Protein AF-A0A973FQQ0-F1 (afdb_monomer_lite)

pLDDT: mean 96.26, std 3.53, range [74.0, 98.56]

Radius of gyration: 12.94 Å; chains: 1; bounding box: 30×32×33 Å

Structure (mmCIF, N/CA/C/O backbone):
data_AF-A0A973FQQ0-F1
#
_entry.id   AF-A0A973FQQ0-F1
#
loop_
_atom_site.group_PDB
_atom_site.id
_atom_site.type_symbol
_atom_site.label_atom_id
_atom_site.label_alt_id
_atom_site.label_comp_id
_atom_site.label_asym_id
_atom_site.label_entity_id
_atom_site.label_seq_id
_atom_site.pdbx_PDB_ins_code
_atom_site.Cartn_x
_atom_site.Cartn_y
_atom_site.Cartn_z
_atom_site.occupancy
_atom_site.B_iso_or_equiv
_atom_site.auth_seq_id
_atom_site.auth_comp_id
_atom_site.auth_asym_id
_atom_site.auth_atom_id
_atom_site.pdbx_PDB_model_num
ATOM 1 N N . GLY A 1 1 ? 8.894 8.340 -20.173 1.00 83.81 1 GLY A N 1
ATOM 2 C CA . GLY A 1 1 ? 8.784 7.348 -19.087 1.00 83.81 1 GLY A CA 1
ATOM 3 C C . GLY A 1 1 ? 8.667 8.094 -17.779 1.00 83.81 1 GLY A C 1
ATOM 4 O O . GLY A 1 1 ? 9.074 9.244 -17.751 1.00 83.81 1 GLY A O 1
ATOM 5 N N . GLU A 1 2 ? 8.101 7.472 -16.753 1.00 94.75 2 GLU A N 1
ATOM 6 C CA . GLU A 1 2 ? 8.038 8.005 -15.383 1.00 94.75 2 GLU A CA 1
ATOM 7 C C . GLU A 1 2 ? 9.074 7.248 -14.537 1.00 94.75 2 GLU A C 1
ATOM 9 O O . GLU A 1 2 ? 9.228 6.032 -14.689 1.00 94.75 2 GLU A O 1
ATOM 14 N N . SER A 1 3 ? 9.821 7.953 -13.695 1.00 96.75 3 SER A N 1
ATOM 15 C CA . SER A 1 3 ? 10.741 7.348 -12.731 1.00 96.75 3 SER A CA 1
ATOM 16 C C . SER A 1 3 ? 9.987 6.749 -11.540 1.00 96.75 3 SER A C 1
ATOM 18 O O . SER A 1 3 ? 8.823 7.055 -11.287 1.00 96.75 3 SER A O 1
ATOM 20 N N . LEU A 1 4 ? 10.664 5.898 -10.762 1.00 95.69 4 LEU A N 1
ATOM 21 C CA . LEU A 1 4 ? 10.073 5.345 -9.541 1.00 95.69 4 LEU A CA 1
ATOM 22 C C . LEU A 1 4 ? 9.701 6.444 -8.537 1.00 95.69 4 LEU A C 1
ATOM 24 O O . LEU A 1 4 ? 8.630 6.370 -7.952 1.00 95.69 4 LEU A O 1
ATOM 28 N N . ALA A 1 5 ? 10.558 7.452 -8.368 1.00 96.62 5 ALA A N 1
ATOM 29 C CA . ALA A 1 5 ? 10.327 8.545 -7.428 1.00 96.62 5 ALA A CA 1
ATOM 30 C C . ALA A 1 5 ? 9.127 9.418 -7.834 1.00 96.62 5 ALA A C 1
ATOM 32 O O . ALA A 1 5 ? 8.315 9.772 -6.985 1.00 96.62 5 ALA A O 1
ATOM 33 N N . GLU A 1 6 ? 8.978 9.722 -9.129 1.00 98.12 6 GLU A N 1
ATOM 34 C CA . GLU A 1 6 ? 7.809 10.456 -9.639 1.00 98.12 6 GLU A CA 1
ATOM 35 C C . GLU A 1 6 ? 6.514 9.662 -9.421 1.00 98.12 6 GLU A C 1
ATOM 37 O O . GLU A 1 6 ? 5.520 10.214 -8.944 1.00 98.12 6 GLU A O 1
ATOM 42 N N . ALA A 1 7 ? 6.541 8.354 -9.703 1.00 97.75 7 ALA A N 1
ATOM 43 C CA . ALA A 1 7 ? 5.401 7.478 -9.464 1.00 97.75 7 ALA A CA 1
ATOM 44 C C . ALA A 1 7 ? 5.050 7.401 -7.970 1.00 97.75 7 ALA A C 1
ATOM 46 O O . ALA A 1 7 ? 3.880 7.525 -7.612 1.00 97.75 7 ALA A O 1
ATOM 47 N N . ASP A 1 8 ? 6.049 7.220 -7.106 1.00 97.88 8 ASP A N 1
ATOM 48 C CA . ASP A 1 8 ? 5.896 7.123 -5.652 1.00 97.88 8 ASP A CA 1
ATOM 49 C C . ASP A 1 8 ? 5.274 8.387 -5.053 1.00 97.88 8 ASP A C 1
ATOM 51 O O . ASP A 1 8 ? 4.281 8.297 -4.329 1.00 97.88 8 ASP A O 1
ATOM 55 N N . ALA A 1 9 ? 5.764 9.567 -5.446 1.00 97.75 9 ALA A N 1
ATOM 56 C CA . ALA A 1 9 ? 5.192 10.844 -5.026 1.00 97.75 9 ALA A CA 1
ATOM 57 C C . ALA A 1 9 ? 3.723 10.971 -5.461 1.00 97.75 9 ALA A C 1
ATOM 59 O O . ALA A 1 9 ? 2.831 11.185 -4.639 1.00 97.75 9 ALA A O 1
ATOM 60 N N . ARG A 1 10 ? 3.439 10.738 -6.749 1.00 98.12 10 ARG A N 1
ATOM 61 C CA . ARG A 1 10 ? 2.082 10.844 -7.304 1.00 98.12 10 ARG A CA 1
ATOM 62 C C . ARG A 1 10 ? 1.099 9.866 -6.653 1.00 98.12 10 ARG A C 1
ATOM 64 O O . ARG A 1 10 ? -0.069 10.206 -6.446 1.00 98.12 10 ARG A O 1
ATOM 71 N N . ILE A 1 11 ? 1.538 8.638 -6.382 1.00 98.31 11 ILE A N 1
ATOM 72 C CA . ILE A 1 11 ? 0.708 7.585 -5.784 1.00 98.31 11 ILE A CA 1
ATOM 73 C C . ILE A 1 11 ? 0.495 7.851 -4.295 1.00 98.31 11 ILE A C 1
ATOM 75 O O . ILE A 1 11 ? -0.631 7.698 -3.828 1.00 98.31 11 ILE A O 1
ATOM 79 N N . SER A 1 12 ? 1.519 8.312 -3.577 1.00 97.19 12 SER A N 1
ATOM 80 C CA . SER A 1 12 ? 1.401 8.723 -2.176 1.00 97.19 12 SER A CA 1
ATOM 81 C C . SER A 1 12 ? 0.412 9.878 -2.013 1.00 97.19 12 SER A C 1
ATOM 83 O O . SER A 1 12 ? -0.481 9.800 -1.171 1.00 97.19 12 SER A O 1
ATOM 85 N N . ASP A 1 13 ? 0.470 10.890 -2.881 1.00 98.12 13 ASP A N 1
ATOM 86 C CA . ASP A 1 13 ? -0.483 12.005 -2.871 1.00 98.12 13 ASP A CA 1
ATOM 87 C C . ASP A 1 13 ? -1.919 11.547 -3.152 1.00 98.12 13 ASP A C 1
ATOM 89 O O . ASP A 1 13 ? -2.874 12.029 -2.539 1.00 98.12 13 ASP A O 1
ATOM 93 N N . ALA A 1 14 ? -2.104 10.624 -4.100 1.00 98.19 14 ALA A N 1
ATOM 94 C CA . ALA A 1 14 ? -3.415 10.036 -4.374 1.00 98.19 14 ALA A CA 1
ATOM 95 C C . ALA A 1 14 ? -3.921 9.202 -3.191 1.00 98.19 14 ALA A C 1
ATOM 97 O O . ALA A 1 14 ? -5.097 9.284 -2.840 1.00 98.19 14 ALA A O 1
ATOM 98 N N . TRP A 1 15 ? -3.034 8.439 -2.555 1.00 97.19 15 TRP A N 1
ATOM 99 C CA . TRP A 1 15 ? -3.350 7.619 -1.395 1.00 97.19 15 TRP A CA 1
ATOM 100 C C . TRP A 1 15 ? -3.804 8.464 -0.202 1.00 97.19 15 TRP A C 1
ATOM 102 O O . TRP A 1 15 ? -4.862 8.196 0.362 1.00 97.19 15 TRP A O 1
ATOM 112 N N . GLN A 1 16 ? -3.076 9.535 0.128 1.00 96.75 16 GLN A N 1
ATOM 113 C CA . GLN A 1 16 ? -3.452 10.441 1.219 1.00 96.75 16 GLN A CA 1
ATOM 114 C C . GLN A 1 16 ? -4.788 11.146 0.958 1.00 96.75 16 GLN A C 1
ATOM 116 O O . GLN A 1 16 ? -5.619 11.241 1.862 1.00 96.75 16 GLN A O 1
ATOM 121 N N . ARG A 1 17 ? -5.042 11.581 -0.284 1.00 97.81 17 ARG A N 1
ATOM 122 C CA . ARG A 1 17 ? -6.341 12.161 -0.664 1.00 97.81 17 ARG A CA 1
ATOM 123 C C . ARG A 1 17 ? -7.488 11.172 -0.474 1.00 97.81 17 ARG A C 1
ATOM 125 O O . ARG A 1 17 ? -8.487 11.529 0.140 1.00 97.81 17 ARG A O 1
ATOM 132 N N . LEU A 1 18 ? -7.320 9.922 -0.911 1.00 96.88 18 LEU A N 1
ATOM 133 C CA . LEU A 1 18 ? -8.331 8.874 -0.736 1.00 96.88 18 LEU A CA 1
ATOM 134 C C . LEU A 1 18 ? -8.624 8.582 0.740 1.00 96.88 18 LEU A C 1
ATOM 136 O O . LEU A 1 18 ? -9.787 8.430 1.1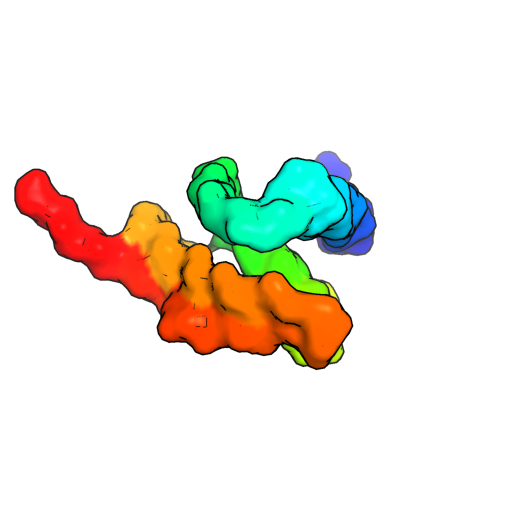09 1.00 96.88 18 LEU A O 1
ATOM 140 N N . LEU A 1 19 ? -7.591 8.519 1.587 1.00 95.25 19 LEU A N 1
ATOM 141 C CA . LEU A 1 19 ? -7.767 8.326 3.028 1.00 95.25 19 LEU A CA 1
ATOM 142 C C . LEU A 1 19 ? -8.545 9.480 3.665 1.00 95.25 19 LEU A C 1
ATOM 144 O O . LEU A 1 19 ? -9.420 9.240 4.494 1.00 95.25 19 LEU A O 1
ATOM 148 N N . HIS A 1 20 ? -8.257 10.716 3.255 1.00 96.19 20 HIS A N 1
ATOM 149 C CA . HIS A 1 20 ? -8.957 11.896 3.749 1.00 96.19 20 HIS A CA 1
ATOM 150 C C . HIS A 1 20 ? -10.429 11.917 3.307 1.00 96.19 20 HIS A C 1
ATOM 152 O O . HIS A 1 20 ? -11.326 11.980 4.149 1.00 96.19 20 HIS A O 1
ATOM 158 N N . GLU A 1 21 ? -10.682 11.796 2.001 1.00 97.56 21 GLU A N 1
ATOM 159 C CA . GLU A 1 21 ? -12.014 11.908 1.388 1.00 97.56 21 GLU A CA 1
ATOM 160 C C . GLU A 1 21 ? -12.970 10.774 1.794 1.00 97.56 21 GLU A C 1
ATOM 162 O O . GLU A 1 21 ? -14.187 10.963 1.805 1.00 97.56 21 GLU A O 1
ATOM 167 N N . HIS A 1 22 ? -12.441 9.602 2.161 1.00 96.31 22 HIS A N 1
ATOM 168 C CA . HIS A 1 22 ? -13.233 8.414 2.495 1.00 96.31 22 HIS A CA 1
ATOM 169 C C . HIS A 1 22 ? -13.054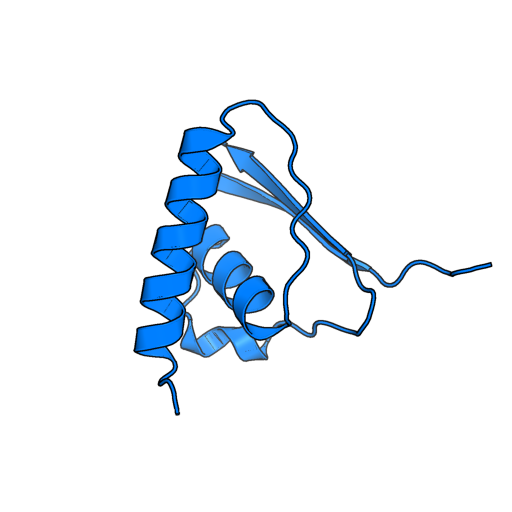 7.936 3.943 1.00 96.31 22 HIS A C 1
ATOM 171 O O . HIS A 1 22 ? -13.193 6.744 4.233 1.00 96.31 22 HIS A O 1
ATOM 177 N N . THR A 1 23 ? -12.772 8.858 4.867 1.00 94.94 23 THR A N 1
ATOM 178 C CA . THR A 1 23 ? -12.617 8.553 6.299 1.00 94.94 23 THR A CA 1
ATOM 179 C C . THR A 1 23 ? -13.837 7.795 6.846 1.00 94.94 23 THR A C 1
ATOM 181 O O . THR A 1 23 ? -14.978 8.227 6.688 1.00 94.94 23 THR A O 1
ATOM 184 N N . GLY A 1 24 ? -13.603 6.649 7.497 1.00 94.56 24 GLY A N 1
ATOM 185 C CA . GLY A 1 24 ? -14.658 5.788 8.056 1.00 94.56 24 GLY A CA 1
ATOM 186 C C . GLY A 1 24 ? -15.443 4.964 7.023 1.00 94.56 24 GLY A C 1
ATOM 187 O O . GLY A 1 24 ? -16.338 4.208 7.398 1.00 94.56 24 GLY A O 1
ATOM 188 N N . GLY A 1 25 ? -15.115 5.093 5.735 1.00 95.81 25 GLY A N 1
ATOM 189 C CA . GLY A 1 25 ? -15.760 4.378 4.640 1.00 95.81 25 GLY A CA 1
ATOM 190 C C . GLY A 1 25 ? -15.046 3.093 4.216 1.00 95.81 25 GLY A C 1
ATOM 191 O O . GLY A 1 25 ? -14.052 2.656 4.796 1.00 95.81 25 GLY A O 1
ATOM 192 N N . ARG A 1 26 ? -15.565 2.486 3.144 1.00 96.88 26 ARG A N 1
ATOM 193 C CA . ARG A 1 26 ? -14.938 1.373 2.423 1.00 96.88 26 ARG A CA 1
ATOM 194 C C . ARG A 1 26 ? -14.928 1.695 0.937 1.00 96.88 26 ARG A C 1
ATOM 196 O O . ARG A 1 26 ? -15.985 1.922 0.357 1.00 96.88 26 ARG A O 1
ATOM 203 N N . ILE A 1 27 ? -13.748 1.656 0.333 1.00 96.81 27 ILE A N 1
ATOM 204 C CA . ILE A 1 27 ? -13.556 1.930 -1.092 1.00 96.81 27 ILE A CA 1
ATOM 205 C C . ILE A 1 27 ? -12.970 0.720 -1.813 1.00 96.81 27 ILE A C 1
ATOM 207 O O . ILE A 1 27 ? -12.251 -0.085 -1.221 1.00 96.81 27 ILE A O 1
ATOM 211 N N . LEU A 1 28 ? -13.285 0.607 -3.101 1.00 97.50 28 LEU A N 1
ATOM 212 C CA . LEU A 1 28 ? -12.668 -0.342 -4.021 1.00 97.50 28 LEU A CA 1
ATOM 213 C C . LEU A 1 28 ? -11.854 0.445 -5.046 1.00 97.50 28 LEU A C 1
ATOM 215 O O . LEU A 1 28 ? -12.368 1.375 -5.660 1.00 97.50 28 LEU A O 1
ATOM 219 N N . ILE A 1 29 ? -10.598 0.049 -5.241 1.00 97.88 29 ILE A N 1
ATOM 220 C CA . ILE A 1 29 ? -9.680 0.692 -6.181 1.00 97.88 29 ILE A CA 1
ATOM 221 C C . ILE A 1 29 ? -9.267 -0.341 -7.226 1.00 97.88 29 ILE A C 1
ATOM 223 O O . ILE A 1 29 ? -8.694 -1.374 -6.885 1.00 97.88 29 ILE A O 1
ATOM 227 N N . ALA A 1 30 ? -9.536 -0.052 -8.498 1.00 97.81 30 ALA A N 1
ATOM 228 C CA . ALA A 1 30 ? -9.018 -0.823 -9.623 1.00 97.81 30 ALA A CA 1
ATOM 229 C C . ALA A 1 30 ? -7.773 -0.121 -10.176 1.00 97.81 30 ALA A C 1
ATOM 231 O O . ALA A 1 30 ? -7.833 1.037 -10.586 1.00 97.81 30 ALA A O 1
ATOM 232 N N . THR A 1 31 ? -6.629 -0.799 -10.147 1.00 97.81 31 THR A N 1
ATOM 233 C CA . THR A 1 31 ? -5.350 -0.226 -10.578 1.00 97.81 31 THR A CA 1
ATOM 234 C C . THR A 1 31 ? -4.364 -1.325 -10.988 1.00 97.81 31 THR A C 1
ATOM 236 O O . THR A 1 31 ? -4.745 -2.481 -11.171 1.00 97.81 31 THR A O 1
ATOM 239 N N . HIS A 1 32 ? -3.097 -0.962 -11.169 1.00 97.31 32 HIS A N 1
ATOM 240 C CA . HIS A 1 32 ? -2.020 -1.845 -11.606 1.00 97.31 32 HIS A CA 1
ATOM 241 C C . HIS A 1 32 ? -1.121 -2.285 -10.441 1.00 97.31 32 HIS A C 1
ATOM 243 O O . HIS A 1 32 ? -1.220 -1.775 -9.325 1.00 97.31 32 HIS A O 1
ATOM 249 N N . ALA A 1 33 ? -0.192 -3.206 -10.716 1.00 98.12 33 ALA A N 1
ATOM 250 C CA . ALA A 1 33 ? 0.728 -3.735 -9.712 1.00 98.12 33 ALA A CA 1
ATOM 251 C C . ALA A 1 33 ? 1.537 -2.632 -9.007 1.00 98.12 33 ALA A C 1
ATOM 253 O O . ALA A 1 33 ? 1.527 -2.575 -7.783 1.00 98.12 33 ALA A O 1
ATOM 254 N N . THR A 1 34 ? 2.178 -1.722 -9.753 1.00 97.81 34 THR A N 1
ATOM 255 C CA . THR A 1 34 ? 3.065 -0.699 -9.168 1.00 97.81 34 THR A CA 1
ATOM 256 C C . THR A 1 34 ? 2.361 0.188 -8.126 1.00 97.81 34 THR A C 1
ATOM 258 O O . THR A 1 34 ? 2.882 0.284 -7.017 1.00 97.81 34 THR A O 1
ATOM 261 N N . PRO A 1 35 ? 1.170 0.772 -8.388 1.00 98.31 35 PRO A N 1
ATOM 262 C CA . PRO A 1 35 ? 0.416 1.474 -7.348 1.00 98.31 35 PRO A CA 1
ATOM 263 C C . PRO A 1 35 ? 0.085 0.635 -6.118 1.00 98.31 35 PRO A C 1
ATOM 265 O O . PRO A 1 35 ? 0.246 1.123 -5.004 1.00 98.31 35 PRO A O 1
ATOM 268 N N . ILE A 1 36 ? -0.320 -0.627 -6.290 1.00 98.50 36 ILE A N 1
ATOM 269 C CA . ILE A 1 36 ? -0.629 -1.504 -5.149 1.00 98.50 36 ILE A CA 1
ATOM 270 C C . ILE A 1 36 ? 0.625 -1.737 -4.301 1.00 98.50 36 ILE A C 1
ATOM 272 O O . ILE A 1 36 ? 0.571 -1.627 -3.079 1.00 98.50 36 ILE A O 1
ATOM 276 N N . GLN A 1 37 ? 1.762 -2.026 -4.937 1.00 98.56 37 GLN A N 1
ATOM 277 C CA . GLN A 1 37 ? 3.019 -2.280 -4.234 1.00 98.56 37 GLN A CA 1
ATOM 278 C C . GLN A 1 37 ? 3.516 -1.040 -3.479 1.00 98.56 37 GLN A C 1
ATOM 280 O O . GLN A 1 37 ? 3.974 -1.162 -2.347 1.00 98.56 37 GLN A O 1
ATOM 285 N N . LEU A 1 38 ? 3.404 0.149 -4.079 1.00 98.44 38 LEU A N 1
ATOM 286 C CA . LEU A 1 38 ? 3.819 1.402 -3.443 1.00 98.44 38 LEU A CA 1
ATOM 287 C C . LEU A 1 38 ? 2.910 1.779 -2.269 1.00 98.44 38 LEU A C 1
ATOM 289 O O . LEU A 1 38 ? 3.411 2.152 -1.213 1.00 98.44 38 LEU A O 1
ATOM 293 N N . VAL A 1 39 ? 1.593 1.577 -2.393 1.00 98.19 39 VAL A N 1
ATOM 294 C CA . VAL A 1 39 ? 0.663 1.748 -1.264 1.00 98.19 39 VAL A CA 1
ATOM 295 C C . VAL A 1 39 ? 0.977 0.767 -0.133 1.00 98.19 39 VAL A C 1
ATOM 297 O O . VAL A 1 39 ? 0.914 1.158 1.030 1.00 98.19 39 VAL A O 1
ATOM 300 N N . LEU A 1 40 ? 1.352 -0.482 -0.437 1.00 98.12 40 LEU A N 1
ATOM 301 C CA . LEU A 1 40 ? 1.795 -1.442 0.581 1.00 98.12 40 LEU A CA 1
ATOM 302 C C . LEU A 1 40 ? 3.075 -0.979 1.282 1.00 98.12 40 LEU A C 1
ATOM 304 O O . LEU A 1 40 ? 3.125 -1.030 2.509 1.00 98.12 40 LEU A O 1
ATOM 308 N N . CYS A 1 41 ? 4.074 -0.493 0.537 1.00 97.56 41 CYS A N 1
ATOM 309 C CA . CYS A 1 41 ? 5.286 0.066 1.136 1.00 97.56 41 CYS A CA 1
ATOM 310 C C . CYS A 1 41 ? 4.960 1.248 2.057 1.00 97.56 41 CYS A C 1
ATOM 312 O O . CYS A 1 41 ? 5.294 1.204 3.239 1.00 97.56 41 CYS A O 1
ATOM 314 N N . ALA A 1 42 ? 4.222 2.243 1.557 1.00 96.19 42 ALA A N 1
ATOM 315 C CA . ALA A 1 42 ? 3.836 3.422 2.329 1.00 96.19 42 ALA A CA 1
ATOM 316 C C . ALA A 1 42 ? 3.013 3.066 3.581 1.00 96.19 42 ALA A C 1
ATOM 318 O O . ALA A 1 42 ? 3.246 3.610 4.657 1.00 96.19 42 ALA A O 1
ATOM 319 N N . SER A 1 43 ? 2.080 2.116 3.466 1.00 96.19 43 SER A N 1
ATOM 320 C CA . SER A 1 43 ? 1.213 1.695 4.578 1.00 96.19 43 SER A CA 1
ATOM 321 C C . SER A 1 43 ? 1.953 0.914 5.668 1.00 96.19 43 SER A C 1
ATOM 323 O O . SER A 1 43 ? 1.477 0.861 6.800 1.00 96.19 43 SER A O 1
ATOM 325 N N . LEU A 1 44 ? 3.090 0.296 5.334 1.00 95.06 44 LEU A N 1
ATOM 326 C CA . LEU A 1 44 ? 3.900 -0.522 6.241 1.00 95.06 44 LEU A CA 1
ATOM 327 C C . LEU A 1 44 ? 5.213 0.156 6.663 1.00 95.06 44 LEU A C 1
ATOM 329 O O . LEU A 1 44 ? 6.000 -0.455 7.383 1.00 95.06 44 LEU A O 1
ATOM 333 N N . GLY A 1 45 ? 5.457 1.395 6.226 1.00 94.50 45 GLY A N 1
ATOM 334 C CA . GLY A 1 45 ? 6.698 2.120 6.511 1.00 94.50 45 GLY A CA 1
ATOM 335 C C . GLY A 1 45 ? 7.938 1.506 5.851 1.00 94.50 45 GLY A C 1
ATOM 336 O O . GLY A 1 45 ? 9.029 1.601 6.407 1.00 94.50 45 GLY A O 1
ATOM 337 N N . LEU A 1 46 ? 7.772 0.849 4.700 1.00 96.56 46 LEU A N 1
ATOM 338 C CA . LEU A 1 46 ? 8.866 0.277 3.909 1.00 96.56 46 LEU A CA 1
ATOM 339 C C . LEU A 1 46 ? 9.342 1.272 2.849 1.00 96.56 46 LEU A C 1
ATOM 341 O O . LEU A 1 46 ? 8.568 2.103 2.371 1.00 96.56 46 LEU A O 1
ATOM 345 N N . ASP A 1 47 ? 10.592 1.126 2.418 1.00 96.88 47 ASP A N 1
ATOM 346 C CA . ASP A 1 47 ? 11.135 1.904 1.305 1.00 96.88 47 ASP A CA 1
ATOM 347 C C . ASP A 1 47 ? 10.436 1.511 -0.018 1.00 96.88 47 ASP A C 1
ATOM 349 O O . ASP A 1 47 ? 10.154 0.333 -0.279 1.00 96.88 47 ASP A O 1
ATOM 353 N N . SER A 1 48 ? 10.150 2.481 -0.892 1.00 97.12 48 SER A N 1
ATOM 354 C CA . SER A 1 48 ? 9.539 2.234 -2.206 1.00 97.12 48 SER A CA 1
ATOM 355 C C . SER A 1 48 ? 10.447 1.420 -3.142 1.00 97.12 48 SER A C 1
ATOM 357 O O . SER A 1 48 ? 9.972 0.725 -4.054 1.00 97.12 48 SER A O 1
ATOM 359 N N . ALA A 1 49 ? 11.755 1.397 -2.882 1.00 96.69 49 ALA A N 1
ATOM 360 C CA . ALA A 1 49 ? 12.705 0.493 -3.514 1.00 96.69 49 ALA A CA 1
ATOM 361 C C . ALA A 1 49 ? 12.438 -0.983 -3.174 1.00 96.69 49 ALA A C 1
ATOM 363 O O . ALA A 1 49 ? 12.784 -1.848 -3.976 1.00 96.69 49 ALA A O 1
ATOM 364 N N . GLU A 1 50 ? 11.773 -1.301 -2.058 1.00 97.62 50 GLU A N 1
ATOM 365 C CA . GLU A 1 50 ? 11.433 -2.675 -1.658 1.00 97.62 50 GLU A CA 1
ATOM 366 C C . GLU A 1 50 ? 10.147 -3.213 -2.303 1.00 97.62 50 GLU A C 1
ATOM 368 O O . GLU A 1 50 ? 9.801 -4.382 -2.120 1.00 97.62 50 GLU A O 1
ATOM 373 N N . ARG A 1 51 ? 9.451 -2.408 -3.119 1.00 97.12 51 ARG A N 1
ATOM 374 C CA . ARG A 1 51 ? 8.151 -2.763 -3.721 1.00 97.12 51 ARG A CA 1
ATOM 375 C C . ARG A 1 51 ? 8.153 -4.094 -4.488 1.00 97.12 51 ARG A C 1
ATOM 377 O O . ARG A 1 51 ? 7.124 -4.756 -4.590 1.00 97.12 51 ARG A O 1
ATOM 384 N N . TRP A 1 52 ? 9.305 -4.493 -5.037 1.00 95.31 52 TRP A N 1
ATOM 385 C CA . TRP A 1 52 ? 9.472 -5.722 -5.824 1.00 95.31 52 TRP A CA 1
ATOM 386 C C . TRP A 1 52 ? 9.279 -6.997 -4.995 1.00 95.31 52 TRP A C 1
ATOM 388 O O . TRP A 1 52 ? 9.042 -8.058 -5.568 1.00 95.31 52 TRP A O 1
ATOM 398 N N . ARG A 1 53 ? 9.344 -6.900 -3.659 1.00 96.56 53 ARG A N 1
ATOM 399 C CA . ARG A 1 53 ? 9.083 -8.016 -2.737 1.00 96.56 53 ARG A CA 1
ATOM 400 C C . ARG A 1 53 ? 7.608 -8.435 -2.737 1.00 96.56 53 ARG A C 1
ATOM 402 O O . ARG A 1 53 ? 7.287 -9.539 -2.306 1.00 96.56 53 ARG A O 1
ATOM 409 N N . TRP A 1 54 ? 6.717 -7.587 -3.253 1.00 96.69 54 TRP A N 1
ATOM 410 C CA . TRP A 1 54 ? 5.285 -7.846 -3.351 1.00 96.69 54 TRP A CA 1
ATOM 411 C C . TRP A 1 54 ? 4.909 -8.350 -4.745 1.00 96.69 54 TRP A C 1
ATOM 413 O O . TRP A 1 54 ? 4.918 -7.598 -5.722 1.00 96.69 54 TRP A O 1
ATOM 423 N N . ARG A 1 55 ? 4.515 -9.620 -4.854 1.00 97.56 55 ARG A N 1
ATOM 424 C CA . ARG A 1 55 ? 3.890 -10.143 -6.076 1.00 97.56 55 ARG A CA 1
ATOM 425 C C . ARG A 1 55 ? 2.427 -9.707 -6.132 1.00 97.56 55 ARG A C 1
ATOM 427 O O . ARG A 1 55 ? 1.712 -9.900 -5.156 1.00 97.56 55 ARG A O 1
ATOM 434 N N . ILE A 1 56 ? 1.997 -9.170 -7.274 1.00 98.44 56 ILE A N 1
ATOM 435 C CA . ILE A 1 56 ? 0.598 -8.830 -7.564 1.00 98.44 56 ILE A CA 1
ATOM 436 C C . ILE A 1 56 ? 0.215 -9.505 -8.881 1.00 98.44 56 ILE A C 1
ATOM 438 O O . ILE A 1 56 ? 0.754 -9.168 -9.937 1.00 98.44 56 ILE A O 1
ATOM 442 N N . ASP A 1 57 ? -0.683 -10.477 -8.807 1.00 98.00 57 ASP A N 1
ATOM 443 C CA . ASP A 1 57 ? -1.178 -11.242 -9.941 1.00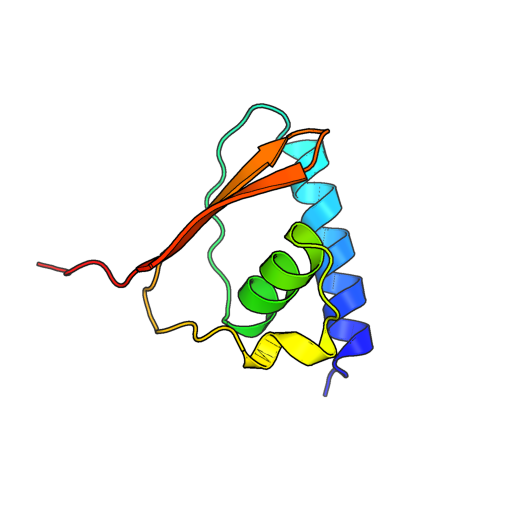 98.00 57 ASP A CA 1
ATOM 444 C C . ASP A 1 57 ? -2.437 -10.598 -10.533 1.00 98.00 57 ASP A C 1
ATOM 446 O O . ASP A 1 57 ? -3.145 -9.812 -9.895 1.00 98.00 57 ASP A O 1
ATOM 450 N N . LEU A 1 58 ? -2.715 -10.922 -11.794 1.00 96.50 58 LEU A N 1
ATOM 451 C CA . LEU A 1 58 ? -3.878 -10.404 -12.508 1.00 96.50 58 LEU A CA 1
ATOM 452 C C . LEU A 1 58 ? -5.177 -10.863 -11.839 1.00 96.50 58 LEU A C 1
ATOM 454 O O . LEU A 1 58 ? -5.328 -12.030 -11.484 1.00 96.50 58 LEU A O 1
ATOM 458 N N . GLY A 1 59 ? -6.119 -9.933 -11.684 1.00 96.06 59 GLY A N 1
ATOM 459 C CA . GLY A 1 59 ? -7.403 -10.202 -11.033 1.00 96.06 59 GLY A CA 1
ATOM 460 C C . GLY A 1 59 ? -7.306 -10.453 -9.526 1.00 96.06 59 GLY A C 1
ATOM 461 O O . GLY A 1 59 ? -8.304 -10.834 -8.922 1.00 96.06 59 GLY A O 1
ATOM 462 N N . SER A 1 60 ? -6.134 -10.256 -8.916 1.00 97.94 60 SER A N 1
ATOM 463 C CA . SER A 1 60 ? -5.965 -10.420 -7.476 1.00 97.94 60 SER A CA 1
ATOM 464 C C . SER A 1 60 ? -6.588 -9.277 -6.671 1.00 97.94 60 SER A C 1
ATOM 466 O O . SER A 1 60 ? -6.765 -8.157 -7.154 1.00 97.94 60 SER A O 1
ATOM 468 N N . LEU A 1 61 ? -6.902 -9.573 -5.411 1.00 98.19 61 LEU A N 1
ATOM 469 C CA . LEU A 1 61 ? -7.370 -8.626 -4.412 1.00 98.19 61 LEU A CA 1
ATOM 470 C C . LEU A 1 61 ? -6.314 -8.444 -3.318 1.00 98.19 61 LEU A C 1
ATOM 472 O O . LEU A 1 61 ? -5.765 -9.412 -2.785 1.00 98.19 61 LEU A O 1
ATOM 476 N N . THR A 1 62 ? -6.094 -7.186 -2.946 1.00 98.56 62 THR A N 1
ATOM 477 C CA . THR A 1 62 ? -5.308 -6.775 -1.777 1.00 98.56 62 THR A CA 1
ATOM 478 C C . THR A 1 62 ? -6.189 -5.867 -0.928 1.00 98.56 62 THR A C 1
ATOM 480 O O . THR A 1 62 ? -6.810 -4.937 -1.444 1.00 98.56 62 THR A O 1
ATOM 483 N N . CYS A 1 63 ? -6.281 -6.149 0.370 1.00 98.31 63 CYS A N 1
ATOM 484 C CA . CYS A 1 63 ? -7.188 -5.466 1.283 1.00 98.31 63 CYS A CA 1
ATOM 485 C C . CYS A 1 63 ? -6.439 -4.946 2.510 1.00 98.31 63 CYS A C 1
ATOM 487 O O . CYS A 1 63 ? -5.837 -5.727 3.252 1.00 98.31 63 CYS A O 1
ATOM 489 N N . LEU A 1 64 ? -6.565 -3.642 2.754 1.00 98.12 64 LEU A N 1
ATOM 490 C CA . LEU A 1 64 ? -6.047 -2.950 3.931 1.00 98.12 64 LEU A CA 1
ATOM 491 C C . LEU A 1 64 ? -7.211 -2.416 4.771 1.00 98.12 64 LEU A C 1
ATOM 493 O O . LEU A 1 64 ? -8.222 -1.987 4.214 1.00 98.12 64 LEU A O 1
ATOM 497 N N . ASP A 1 65 ? -7.058 -2.439 6.091 1.00 97.56 65 ASP A N 1
ATOM 498 C CA . ASP A 1 65 ? -7.828 -1.602 7.012 1.00 97.56 65 ASP A CA 1
ATOM 499 C C . ASP A 1 65 ? -6.903 -0.517 7.548 1.00 97.56 65 ASP A C 1
ATOM 501 O O . ASP A 1 65 ? -5.844 -0.822 8.090 1.00 97.56 65 ASP A O 1
ATOM 505 N N . VAL A 1 66 ? -7.273 0.748 7.367 1.00 96.38 66 VAL A N 1
ATOM 506 C CA . VAL A 1 66 ? -6.402 1.882 7.689 1.00 96.38 66 VAL A CA 1
ATOM 507 C C . VAL A 1 66 ? -7.004 2.672 8.839 1.00 96.38 66 VAL A C 1
ATOM 509 O O . VAL A 1 66 ? -8.157 3.096 8.775 1.00 96.38 66 VAL A O 1
ATOM 512 N N . TYR A 1 67 ? -6.205 2.867 9.882 1.00 94.38 67 TYR A N 1
ATOM 513 C CA . TYR A 1 67 ? -6.550 3.606 11.089 1.00 94.38 67 TYR A CA 1
ATOM 514 C C . TYR A 1 67 ? -5.54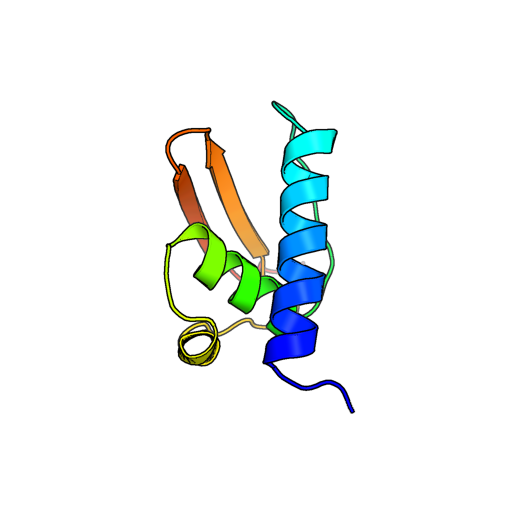8 4.745 11.308 1.00 94.38 67 TYR A C 1
ATOM 516 O O . TYR A 1 67 ? -4.435 4.688 10.783 1.00 94.38 67 TYR A O 1
ATOM 524 N N . PRO A 1 68 ? -5.872 5.747 12.148 1.00 90.44 68 PRO A N 1
ATOM 525 C CA . PRO A 1 68 ? -4.919 6.802 12.498 1.00 90.44 68 PRO A CA 1
ATOM 526 C C . PRO A 1 68 ? -3.598 6.285 13.092 1.00 90.44 68 PRO A C 1
ATOM 528 O O . PRO A 1 68 ? -2.568 6.931 12.946 1.00 90.44 68 PRO A O 1
ATOM 531 N N . SER A 1 69 ? -3.614 5.121 13.752 1.00 91.94 69 SER A N 1
ATOM 532 C CA . SER A 1 69 ? -2.425 4.491 14.340 1.00 91.94 69 SER A CA 1
ATOM 533 C C . SER A 1 69 ? -1.609 3.644 13.359 1.00 91.94 69 SER A C 1
ATOM 535 O O . SER A 1 69 ? -0.544 3.160 13.733 1.00 91.94 69 SER A O 1
ATOM 537 N N . GLY A 1 70 ? -2.105 3.414 12.140 1.00 92.38 70 GLY A N 1
ATOM 538 C CA . GLY A 1 70 ? -1.445 2.585 11.133 1.00 92.38 70 GLY A CA 1
ATOM 539 C C . GLY A 1 70 ? -2.409 1.714 10.330 1.00 92.38 70 GLY A C 1
ATOM 540 O O . GLY A 1 70 ? -3.625 1.731 10.533 1.00 92.38 70 GLY A O 1
ATOM 541 N N . ALA A 1 71 ? -1.851 0.934 9.406 1.00 96.44 71 ALA A N 1
ATOM 542 C CA . ALA A 1 71 ? -2.606 0.029 8.550 1.00 96.44 71 ALA A CA 1
ATOM 543 C C . ALA A 1 71 ? -2.477 -1.434 8.997 1.00 96.44 71 ALA A C 1
ATOM 545 O O . ALA A 1 71 ? -1.413 -1.892 9.410 1.00 96.44 71 ALA A O 1
ATOM 546 N N . ILE A 1 72 ? -3.564 -2.187 8.850 1.00 97.62 72 ILE A N 1
ATOM 547 C CA . ILE A 1 72 ? -3.618 -3.637 9.007 1.00 97.62 72 ILE A CA 1
ATOM 548 C C . ILE A 1 72 ? -3.803 -4.254 7.625 1.00 97.62 72 ILE A C 1
ATOM 550 O O . ILE A 1 72 ? -4.773 -3.976 6.916 1.00 97.62 72 ILE A O 1
ATOM 554 N N . VAL A 1 73 ? -2.884 -5.135 7.247 1.00 97.81 73 VAL A N 1
ATOM 555 C CA . VAL A 1 73 ? -2.991 -5.922 6.018 1.00 97.81 73 VAL A CA 1
ATOM 556 C C . VAL A 1 73 ? -3.891 -7.123 6.283 1.00 97.81 73 VAL A C 1
ATOM 558 O O . VAL A 1 73 ? -3.514 -8.033 7.017 1.00 97.81 73 VAL A O 1
ATOM 561 N N . ARG A 1 74 ? -5.081 -7.153 5.676 1.00 97.75 74 ARG A N 1
ATOM 562 C CA . ARG A 1 74 ? -5.982 -8.314 5.777 1.00 97.75 74 ARG A CA 1
ATOM 563 C C . ARG A 1 74 ? -5.612 -9.426 4.809 1.00 97.75 74 ARG A C 1
ATOM 565 O O . ARG A 1 74 ? -5.790 -10.601 5.105 1.00 97.75 74 ARG A O 1
ATOM 572 N N . MET A 1 75 ? -5.195 -9.036 3.611 1.00 97.81 75 MET A N 1
ATOM 573 C CA . MET A 1 75 ? -5.009 -9.933 2.480 1.00 97.81 75 MET A CA 1
ATOM 574 C C . MET A 1 75 ? -4.128 -9.245 1.446 1.00 97.81 75 MET A C 1
ATOM 576 O O . MET A 1 75 ? -4.310 -8.057 1.178 1.00 97.81 75 MET A O 1
ATOM 580 N N . VAL A 1 76 ? -3.217 -9.995 0.837 1.00 97.94 76 VAL A N 1
ATOM 581 C CA . VAL A 1 76 ? -2.397 -9.527 -0.284 1.00 97.94 76 VAL A CA 1
ATOM 582 C C . VAL A 1 76 ? -2.466 -10.569 -1.383 1.00 97.94 76 VAL A C 1
ATOM 584 O O . VAL A 1 76 ? -2.295 -11.755 -1.107 1.00 97.94 76 VAL A O 1
ATOM 587 N N . ASN A 1 77 ? -2.683 -10.115 -2.617 1.00 98.06 77 ASN A N 1
ATOM 588 C CA . ASN A 1 77 ? -2.591 -10.939 -3.818 1.00 98.06 77 ASN A CA 1
ATOM 589 C C . ASN A 1 77 ? -3.482 -12.203 -3.809 1.00 98.06 77 ASN A C 1
ATOM 591 O O . ASN A 1 77 ? -3.080 -13.274 -4.264 1.0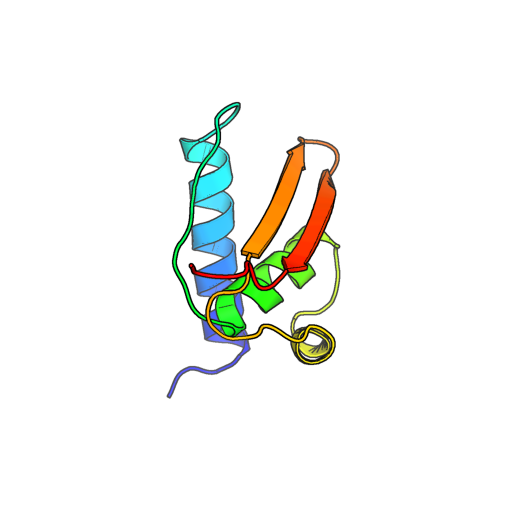0 98.06 77 ASN A O 1
ATOM 595 N N . ALA A 1 78 ? -4.704 -12.111 -3.284 1.00 97.88 78 ALA A N 1
ATOM 596 C CA . ALA A 1 78 ? -5.633 -13.233 -3.354 1.00 97.88 78 ALA A CA 1
ATOM 597 C C . ALA A 1 78 ? -6.338 -13.250 -4.708 1.00 97.88 78 ALA A C 1
ATOM 599 O O . ALA A 1 78 ? -7.096 -12.335 -5.022 1.00 97.88 78 ALA A O 1
ATOM 600 N N . VAL A 1 79 ? -6.122 -14.296 -5.500 1.00 97.38 79 VAL A N 1
ATOM 601 C CA . VAL A 1 79 ? -6.790 -14.465 -6.795 1.00 97.38 79 VAL A CA 1
ATOM 602 C C . VAL A 1 79 ? -8.105 -15.229 -6.585 1.00 97.38 79 VAL A C 1
ATOM 604 O O . VAL A 1 79 ? -8.070 -16.422 -6.263 1.00 97.38 79 VAL A O 1
ATOM 607 N N . PRO A 1 80 ? -9.276 -14.581 -6.725 1.00 92.88 80 PRO A N 1
ATOM 608 C CA . PRO A 1 80 ? -10.553 -15.261 -6.599 1.00 92.88 80 PRO A CA 1
ATOM 609 C C . PRO A 1 80 ? -10.761 -16.230 -7.767 1.00 92.88 80 PRO A C 1
ATOM 611 O O . PRO A 1 80 ? -10.365 -15.971 -8.903 1.00 92.88 80 PRO A O 1
ATOM 614 N N . LYS A 1 81 ? -11.440 -17.348 -7.500 1.00 92.25 81 LYS A N 1
ATOM 615 C CA . LYS A 1 81 ? -11.905 -18.242 -8.564 1.00 92.25 81 LYS A CA 1
ATOM 616 C C . LYS A 1 81 ? -13.116 -17.609 -9.240 1.00 92.25 81 LYS A C 1
ATOM 618 O O . LYS A 1 81 ? -14.147 -17.425 -8.594 1.00 92.25 81 LYS A O 1
ATOM 623 N N . LEU A 1 82 ? -12.991 -17.302 -10.525 1.00 84.50 82 LEU A N 1
ATOM 624 C CA . LEU A 1 82 ? -14.130 -16.937 -11.361 1.00 84.50 82 LEU A CA 1
ATOM 625 C C . LEU A 1 82 ? -14.847 -18.229 -11.778 1.00 84.50 82 LEU A C 1
ATOM 627 O O . LEU A 1 82 ? -14.188 -19.214 -12.116 1.00 84.50 82 LEU A O 1
ATOM 631 N N . LYS A 1 83 ? -16.176 -18.243 -11.655 1.00 74.00 83 LYS A N 1
ATOM 632 C CA . LYS A 1 83 ? -17.034 -19.325 -12.155 1.00 74.00 83 LYS A CA 1
ATOM 633 C C . LYS A 1 83 ? -17.446 -19.04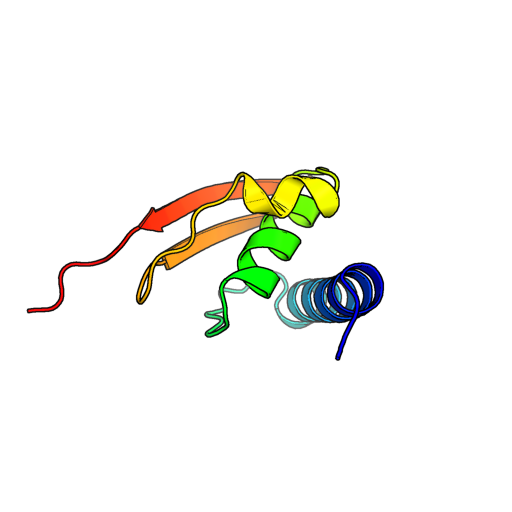1 -13.588 1.00 74.00 83 LYS A C 1
ATOM 635 O O . LYS A 1 83 ? -17.636 -17.843 -13.891 1.00 74.00 83 LYS A O 1
#

Sequence (83 aa):
GESLAEADARISDAWQRLLHEHTGGRILIATHATPIQLVLCASLGLDSAERWRWRIDLGSLTCLDVYPSGAIVRMVNAVPKLK

Foldseek 3Di:
DDDLVRVLVVLVVVVVVCCVVQPPHDDDDDDDLLSVLSVVCVQVVHDSVCSVVADADPQFDWDWDADPVTIDTPDGRHRDDDD

Secondary structure (DSSP, 8-state):
---HHHHHHHHHHHHHHHHHHTTT--------HHHHHHHHHHHHT--GGGGGGS---TT-EEEEEEETTEEEEEEEEE-PPP-